Protein AF-A0A5C7LV71-F1 (afdb_monomer)

Solvent-accessible surface area (backbone atoms only — not comparable to full-atom values): 4286 Å² total; per-residue (Å²): 132,85,74,79,76,77,52,62,57,98,74,22,48,48,47,75,44,99,85,70,30,23,34,34,43,43,74,88,57,73,86,69,81,64,89,82,59,96,58,79,85,75,74,48,62,44,73,27,83,40,68,65,55,35,50,54,52,51,54,49,49,34,67,75,72,70,110

Radius of gyration: 13.27 Å; Cα contacts (8 Å, |Δi|>4): 69; chains: 1; bounding box: 34×32×26 Å

Mean predicted aligned error: 8.56 Å

Secondary structure (DSSP, 8-state):
--PPPPPEETTEEEEE-TTS-EEEE-TT---S--TT--S-----EEEESSHHHHHHHHHHHHHHHT-

Structure (mmCIF, N/CA/C/O backbone):
data_AF-A0A5C7LV71-F1
#
_entry.id   AF-A0A5C7LV71-F1
#
loop_
_atom_site.group_PDB
_atom_site.id
_atom_site.type_symbol
_atom_site.label_atom_id
_atom_site.label_alt_id
_atom_site.label_comp_id
_atom_site.label_asym_id
_atom_site.label_entity_id
_atom_site.label_seq_id
_atom_site.pdbx_PDB_ins_code
_atom_site.Cartn_x
_atom_site.Cartn_y
_atom_site.Cartn_z
_atom_site.occupancy
_atom_site.B_iso_or_equiv
_atom_site.auth_seq_id
_atom_site.auth_comp_id
_atom_site.auth_asym_id
_atom_site.auth_atom_id
_atom_site.pdbx_PDB_model_num
ATOM 1 N N . MET A 1 1 ? 12.937 -27.089 -3.787 1.00 39.16 1 MET A N 1
ATOM 2 C CA . MET A 1 1 ? 12.901 -25.718 -4.331 1.00 39.16 1 MET A CA 1
ATOM 3 C C . MET A 1 1 ? 12.141 -24.887 -3.316 1.00 39.16 1 MET A C 1
ATOM 5 O O . MET A 1 1 ? 10.973 -25.175 -3.111 1.00 39.16 1 MET A O 1
ATOM 9 N N . ASN A 1 2 ? 12.80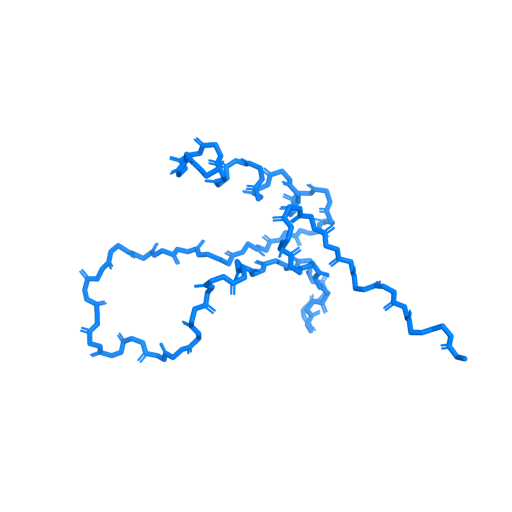7 -23.972 -2.608 1.00 44.53 2 ASN A N 1
ATOM 10 C CA . ASN A 1 2 ? 12.105 -23.005 -1.763 1.00 44.53 2 ASN A CA 1
ATOM 11 C C . ASN A 1 2 ? 11.557 -21.939 -2.709 1.00 44.53 2 ASN A C 1
ATOM 13 O O . ASN A 1 2 ? 12.337 -21.164 -3.259 1.00 44.53 2 ASN A O 1
ATOM 17 N N . THR A 1 3 ? 10.255 -21.949 -2.976 1.00 49.16 3 THR A N 1
ATOM 18 C CA . THR A 1 3 ? 9.592 -20.767 -3.531 1.00 49.16 3 THR A CA 1
ATOM 19 C C . THR A 1 3 ? 9.854 -19.611 -2.566 1.00 49.16 3 THR A C 1
ATOM 21 O O . THR A 1 3 ? 9.650 -19.806 -1.364 1.00 49.16 3 THR A O 1
ATOM 24 N N . PRO A 1 4 ? 10.364 -18.454 -3.029 1.00 62.91 4 PRO A N 1
ATOM 25 C CA . PRO A 1 4 ? 10.483 -17.292 -2.162 1.00 62.91 4 PRO A CA 1
ATOM 26 C C . PRO A 1 4 ? 9.090 -16.986 -1.616 1.00 62.91 4 PRO A C 1
ATOM 28 O O . PRO A 1 4 ? 8.128 -16.917 -2.382 1.00 62.91 4 PRO A O 1
ATOM 31 N N . THR A 1 5 ? 8.967 -16.889 -0.293 1.00 65.50 5 THR A N 1
ATOM 32 C CA . THR A 1 5 ? 7.735 -16.396 0.320 1.00 65.50 5 THR A CA 1
ATOM 33 C C . THR A 1 5 ? 7.471 -15.009 -0.268 1.00 65.50 5 THR A C 1
ATOM 35 O O . THR A 1 5 ? 8.407 -14.203 -0.277 1.00 65.50 5 THR A O 1
ATOM 38 N N . PRO A 1 6 ? 6.269 -14.737 -0.806 1.00 73.75 6 PRO A N 1
ATOM 39 C CA . PRO A 1 6 ? 5.942 -13.410 -1.307 1.00 73.75 6 PRO A CA 1
ATOM 40 C C . PRO A 1 6 ? 6.123 -12.389 -0.182 1.00 73.75 6 PRO A C 1
ATOM 42 O O . PRO A 1 6 ? 5.821 -12.679 0.978 1.00 73.75 6 PRO A O 1
ATOM 45 N N . ASP A 1 7 ? 6.669 -11.223 -0.517 1.00 84.50 7 ASP A N 1
ATOM 46 C CA . ASP A 1 7 ? 6.784 -10.133 0.440 1.00 84.50 7 ASP A CA 1
ATOM 47 C C . ASP A 1 7 ? 5.380 -9.589 0.715 1.00 84.50 7 ASP A C 1
ATOM 49 O O . ASP A 1 7 ? 4.644 -9.240 -0.205 1.00 84.50 7 ASP A O 1
ATOM 53 N N . THR A 1 8 ? 4.970 -9.601 1.980 1.00 88.44 8 THR A N 1
ATOM 54 C CA . THR A 1 8 ? 3.611 -9.217 2.378 1.00 88.44 8 THR A CA 1
ATOM 55 C C . THR A 1 8 ? 3.633 -8.451 3.691 1.00 88.44 8 THR A C 1
ATOM 57 O O . THR A 1 8 ? 4.430 -8.776 4.577 1.00 88.44 8 THR A O 1
ATOM 60 N N . HIS A 1 9 ? 2.699 -7.519 3.868 1.00 88.75 9 HIS A N 1
ATOM 61 C CA . HIS A 1 9 ? 2.414 -6.856 5.144 1.00 88.75 9 HIS A CA 1
ATOM 62 C C . HIS A 1 9 ? 0.911 -6.886 5.405 1.00 88.75 9 HIS A C 1
ATOM 64 O O . HIS A 1 9 ? 0.144 -6.521 4.529 1.00 88.75 9 HIS A O 1
ATOM 70 N N . ARG A 1 10 ? 0.465 -7.363 6.576 1.00 84.38 10 ARG A N 1
ATOM 71 C CA . ARG A 1 10 ? -0.974 -7.448 6.927 1.00 84.38 10 ARG A CA 1
ATOM 72 C C . ARG A 1 10 ? -1.857 -8.146 5.869 1.00 84.38 10 ARG A C 1
ATOM 74 O O . ARG A 1 10 ? -3.014 -7.798 5.703 1.00 84.38 10 ARG A O 1
ATOM 81 N N . ASN A 1 11 ? -1.323 -9.168 5.192 1.00 85.31 11 ASN A N 1
ATOM 82 C CA . ASN A 1 11 ? -1.940 -9.880 4.054 1.00 85.31 11 ASN A CA 1
ATOM 83 C C . ASN A 1 11 ? -2.012 -9.099 2.731 1.00 85.31 11 ASN A C 1
ATOM 85 O O . ASN A 1 11 ? -2.535 -9.625 1.752 1.00 85.31 11 ASN A O 1
ATOM 89 N N . TRP A 1 12 ? -1.438 -7.901 2.666 1.00 87.81 12 TRP A N 1
ATOM 90 C CA . TRP A 1 12 ? -1.258 -7.173 1.420 1.00 87.81 12 TRP A CA 1
ATOM 91 C C . TRP A 1 12 ? 0.029 -7.639 0.736 1.00 87.81 12 TRP A C 1
ATOM 93 O O . TRP A 1 12 ? 1.095 -7.564 1.361 1.00 87.81 12 TRP A O 1
ATOM 103 N N . PRO A 1 13 ? -0.030 -8.141 -0.510 1.00 88.50 13 PRO A N 1
ATOM 104 C CA . PRO A 1 13 ? 1.161 -8.347 -1.323 1.00 88.50 13 PRO A CA 1
ATOM 105 C C . PRO A 1 13 ? 1.887 -7.022 -1.541 1.00 88.50 13 PRO A C 1
ATOM 107 O O . PRO A 1 13 ? 1.266 -6.027 -1.907 1.00 88.50 13 PRO A O 1
ATOM 110 N N . ILE A 1 14 ? 3.198 -7.031 -1.307 1.00 89.25 14 ILE A N 1
ATOM 111 C CA . ILE A 1 14 ? 4.097 -5.918 -1.588 1.00 89.25 14 ILE A CA 1
ATOM 112 C C . ILE A 1 14 ? 5.012 -6.331 -2.741 1.00 89.25 14 ILE A C 1
ATOM 114 O O . ILE A 1 14 ? 5.744 -7.319 -2.656 1.00 89.25 14 ILE A O 1
ATOM 118 N N . GLU A 1 15 ? 4.992 -5.559 -3.821 1.00 89.44 15 GLU A N 1
ATOM 119 C CA . GLU A 1 15 ? 5.700 -5.868 -5.061 1.00 89.44 15 GLU A CA 1
ATOM 120 C C . GLU A 1 15 ? 6.498 -4.660 -5.569 1.00 89.44 15 GLU A C 1
ATOM 122 O O . GLU A 1 15 ? 6.324 -3.526 -5.115 1.00 89.44 15 GLU A O 1
ATOM 127 N N . HIS A 1 16 ? 7.432 -4.907 -6.493 1.00 87.69 16 HIS A N 1
ATOM 128 C CA . HIS A 1 16 ? 8.197 -3.851 -7.157 1.00 87.69 16 HIS A CA 1
ATOM 129 C C . HIS A 1 16 ? 7.702 -3.705 -8.589 1.00 87.69 16 HIS A C 1
ATOM 131 O O . HIS A 1 16 ? 7.838 -4.623 -9.401 1.00 87.69 16 HIS A O 1
ATOM 137 N N . ASN A 1 17 ? 7.120 -2.551 -8.886 1.00 82.62 17 ASN A N 1
ATOM 138 C CA . ASN A 1 17 ? 6.482 -2.308 -10.164 1.00 82.62 17 ASN A CA 1
ATOM 139 C C . ASN A 1 17 ? 7.513 -2.030 -11.271 1.00 82.62 17 ASN A C 1
ATOM 141 O O . ASN A 1 17 ? 8.694 -1.764 -11.035 1.00 82.62 17 ASN A O 1
ATOM 145 N N . TRP A 1 18 ? 7.054 -2.030 -12.521 1.00 80.06 18 TRP A N 1
ATOM 146 C CA . TRP A 1 18 ? 7.888 -1.764 -13.701 1.00 80.06 18 TRP A CA 1
ATOM 147 C C . TRP A 1 18 ? 8.477 -0.339 -13.753 1.00 80.06 18 TRP A C 1
ATOM 149 O O . TRP A 1 18 ? 9.403 -0.089 -14.525 1.00 80.06 18 TRP A O 1
ATOM 159 N N . LEU A 1 19 ? 7.967 0.587 -12.931 1.00 85.50 19 LEU A N 1
ATOM 160 C CA . LEU A 1 19 ? 8.497 1.943 -12.740 1.00 85.50 19 LEU A CA 1
ATOM 161 C C . LEU A 1 19 ? 9.575 2.010 -11.645 1.00 85.50 19 LEU A C 1
ATOM 163 O O . LEU A 1 19 ? 10.128 3.080 -11.391 1.00 85.50 19 LEU A O 1
ATOM 167 N N . GLY A 1 20 ? 9.893 0.888 -10.997 1.00 84.69 20 GLY A N 1
ATOM 168 C CA . GLY A 1 20 ? 10.851 0.834 -9.901 1.00 84.69 20 GLY A CA 1
ATOM 169 C C . GLY A 1 20 ? 10.314 1.415 -8.589 1.00 84.69 20 GLY A C 1
ATOM 170 O O . GLY A 1 20 ? 11.108 1.801 -7.728 1.00 84.69 20 GLY A O 1
ATOM 171 N N . GLN A 1 21 ? 8.994 1.474 -8.420 1.00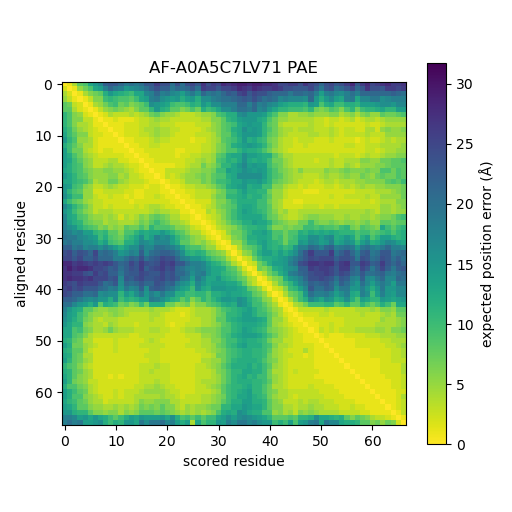 87.31 21 GLN A N 1
ATOM 172 C CA . GLN A 1 21 ? 8.327 1.853 -7.176 1.00 87.31 21 GLN A CA 1
ATOM 173 C C . GLN A 1 21 ? 7.826 0.613 -6.445 1.00 87.31 21 GLN A C 1
ATOM 175 O O . GLN A 1 21 ? 7.531 -0.409 -7.061 1.00 87.31 21 GLN A O 1
ATOM 180 N N . TRP A 1 22 ? 7.728 0.713 -5.126 1.00 89.94 22 TRP A N 1
ATOM 181 C CA . TRP A 1 22 ? 7.069 -0.305 -4.324 1.00 89.94 22 TRP A CA 1
ATOM 182 C C . TRP A 1 22 ? 5.564 -0.084 -4.397 1.00 89.94 22 TRP A C 1
ATOM 184 O O . TRP A 1 22 ? 5.106 1.054 -4.283 1.00 89.94 22 TRP A O 1
ATOM 194 N N . GLU A 1 23 ? 4.813 -1.156 -4.601 1.00 88.69 23 GLU A N 1
ATOM 195 C CA . GLU A 1 23 ? 3.356 -1.147 -4.657 1.00 88.69 23 GLU A CA 1
ATOM 196 C C . GLU A 1 23 ? 2.780 -2.184 -3.697 1.00 88.69 23 GLU A C 1
ATOM 198 O O . GLU A 1 23 ? 3.398 -3.220 -3.450 1.00 88.69 23 GLU A O 1
ATOM 203 N N . ALA A 1 24 ? 1.599 -1.903 -3.158 1.00 88.25 24 ALA A N 1
ATOM 204 C CA . ALA A 1 24 ? 0.790 -2.885 -2.464 1.00 88.25 24 ALA A CA 1
ATOM 205 C C . ALA A 1 24 ? -0.670 -2.753 -2.863 1.00 88.25 24 ALA A C 1
ATOM 207 O O . ALA A 1 24 ? -1.200 -1.650 -3.009 1.00 88.25 24 ALA A O 1
ATOM 208 N N . THR A 1 25 ? -1.312 -3.902 -3.017 1.00 85.44 25 THR A N 1
ATOM 209 C CA . THR A 1 25 ? -2.711 -3.995 -3.425 1.00 85.44 25 THR A CA 1
ATOM 210 C C . THR A 1 25 ? -3.480 -4.759 -2.363 1.00 85.44 25 THR A C 1
ATOM 212 O O . THR A 1 25 ? -3.027 -5.815 -1.925 1.00 85.44 25 THR A O 1
ATOM 215 N N . HIS A 1 26 ? -4.634 -4.244 -1.944 1.00 84.06 26 HIS A N 1
ATOM 216 C CA . HIS A 1 26 ? -5.472 -4.919 -0.957 1.00 84.06 26 HIS A CA 1
ATOM 217 C C . HIS A 1 26 ? -5.849 -6.326 -1.454 1.00 84.06 26 HIS A C 1
ATOM 219 O O . HIS A 1 26 ? -6.203 -6.465 -2.625 1.00 84.06 26 HIS A O 1
ATOM 225 N N . PRO A 1 27 ? -5.831 -7.376 -0.611 1.00 75.75 27 PRO A N 1
ATOM 226 C CA . PRO A 1 27 ? -6.217 -8.728 -1.032 1.00 75.75 27 PRO A CA 1
ATOM 227 C C . PRO A 1 27 ? -7.642 -8.801 -1.613 1.00 75.75 27 PRO A C 1
ATOM 229 O O . PRO A 1 27 ? -7.866 -9.477 -2.611 1.00 75.75 27 PRO A O 1
ATOM 232 N N . ASP A 1 28 ? -8.589 -8.061 -1.034 1.00 73.81 28 ASP A N 1
ATOM 233 C CA . ASP A 1 28 ? -9.948 -7.854 -1.565 1.00 73.81 28 ASP A CA 1
ATOM 234 C C . ASP A 1 28 ? -10.075 -6.770 -2.657 1.00 73.81 28 ASP A C 1
ATOM 236 O O . ASP A 1 28 ? -11.182 -6.299 -2.933 1.00 73.81 28 ASP A O 1
ATOM 240 N N . PHE A 1 29 ? -8.979 -6.301 -3.260 1.00 71.00 29 PHE A N 1
ATOM 241 C CA . PHE A 1 29 ? -9.071 -5.427 -4.428 1.00 71.00 29 PHE A CA 1
ATOM 242 C C . PHE A 1 29 ? -9.516 -6.242 -5.643 1.00 71.00 29 PHE A C 1
ATOM 244 O O . PHE A 1 29 ? -8.793 -7.115 -6.124 1.00 71.00 29 PHE A O 1
ATOM 251 N N . ASP A 1 30 ? -10.703 -5.933 -6.161 1.00 63.75 30 ASP A N 1
ATOM 252 C CA . ASP A 1 30 ? -11.197 -6.520 -7.400 1.00 63.75 30 ASP A CA 1
ATOM 253 C C . ASP A 1 30 ? -10.793 -5.626 -8.592 1.00 63.75 30 ASP A C 1
ATOM 255 O O . ASP A 1 30 ? -11.282 -4.498 -8.707 1.00 63.75 30 ASP A O 1
ATOM 259 N N . PRO A 1 31 ? -9.899 -6.087 -9.492 1.00 58.91 31 PRO A N 1
ATOM 260 C CA . PRO A 1 31 ? -9.420 -5.295 -10.623 1.00 58.91 31 PRO A CA 1
ATOM 261 C C . PRO A 1 31 ? -10.441 -5.214 -11.768 1.00 58.91 31 PRO A C 1
ATOM 263 O O . PRO A 1 31 ? -10.115 -4.681 -12.834 1.00 58.91 31 PRO A O 1
ATOM 266 N N . THR A 1 32 ? -11.655 -5.762 -11.609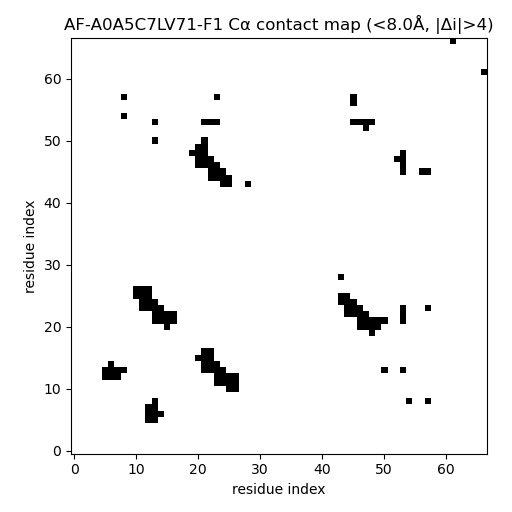 1.00 61.03 32 THR A N 1
ATOM 267 C CA . THR A 1 32 ? -12.684 -5.669 -12.645 1.00 61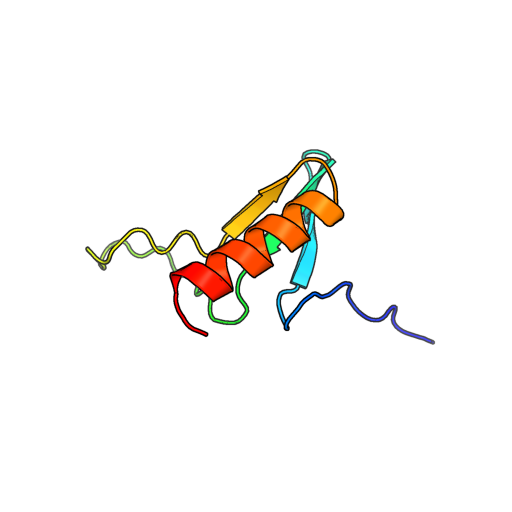.03 32 THR A CA 1
ATOM 268 C C . THR A 1 32 ? -13.023 -4.195 -12.840 1.00 61.03 32 THR A C 1
ATOM 270 O O . THR A 1 32 ? -1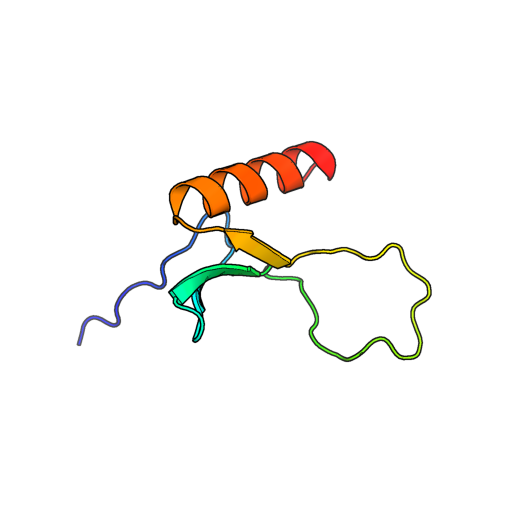3.442 -3.529 -11.892 1.00 61.03 32 THR A O 1
ATOM 273 N N . PRO A 1 33 ? -12.854 -3.648 -14.058 1.00 51.88 33 PRO A N 1
ATOM 274 C CA . PRO A 1 33 ? -13.106 -2.241 -14.311 1.00 51.88 33 PRO A CA 1
ATOM 275 C C . PRO A 1 33 ? -14.565 -1.925 -13.978 1.00 51.88 33 PRO A C 1
ATOM 277 O O . PRO A 1 33 ? -15.490 -2.368 -14.665 1.00 51.88 33 PRO A O 1
ATOM 280 N N . GLN A 1 34 ? -14.761 -1.161 -12.904 1.00 52.28 34 GLN A N 1
ATOM 281 C CA . GLN A 1 34 ? -16.056 -0.702 -12.419 1.00 52.28 34 GLN A CA 1
ATOM 282 C C . GLN A 1 34 ? -16.632 0.353 -13.377 1.00 52.28 34 GLN A C 1
ATOM 284 O O . GLN A 1 34 ? -16.845 1.498 -13.005 1.00 52.28 34 GLN A O 1
ATOM 289 N N . PHE A 1 35 ? -16.962 -0.005 -14.619 1.00 48.16 35 PHE A N 1
ATOM 290 C CA . PHE A 1 35 ? -17.779 0.863 -15.483 1.00 48.16 35 PHE A CA 1
ATOM 291 C C . PHE A 1 35 ? -19.217 1.056 -14.941 1.00 48.16 35 PHE A C 1
ATOM 293 O O . PHE A 1 35 ? -20.049 1.656 -15.617 1.00 48.16 35 PHE A O 1
ATOM 300 N N . LEU A 1 36 ? -19.532 0.532 -13.747 1.00 46.00 36 LEU A N 1
ATOM 301 C CA . LEU A 1 36 ? -20.879 0.461 -13.180 1.00 46.00 36 LEU A CA 1
ATOM 302 C C . LEU A 1 36 ? -20.966 0.709 -11.663 1.00 46.00 36 LEU A C 1
ATOM 304 O O . LEU A 1 36 ? -22.054 0.545 -11.114 1.00 46.00 36 LEU A O 1
ATOM 308 N N . TYR A 1 37 ? -19.889 1.092 -10.970 1.00 41.97 37 TYR A N 1
ATOM 309 C CA . TYR A 1 37 ? -19.962 1.348 -9.527 1.00 41.97 37 TYR A CA 1
ATOM 310 C C . TYR A 1 37 ? -19.542 2.786 -9.214 1.00 41.97 37 TYR A C 1
ATOM 312 O O . TYR A 1 37 ? -18.373 3.141 -9.281 1.00 41.97 37 TYR A O 1
ATOM 320 N N . ASP A 1 38 ? -20.531 3.611 -8.871 1.00 43.97 38 ASP A N 1
ATOM 321 C CA . ASP A 1 38 ? -20.376 4.970 -8.327 1.00 43.97 38 ASP A CA 1
ATOM 322 C C . ASP A 1 38 ? -20.125 4.886 -6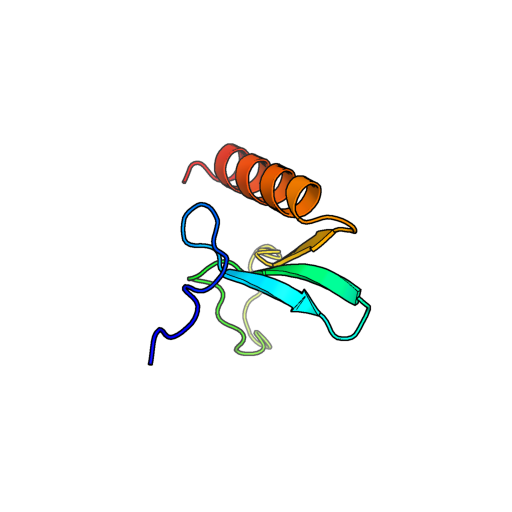.805 1.00 43.97 38 ASP A C 1
ATOM 324 O O . ASP A 1 38 ? -20.767 5.547 -5.990 1.00 43.97 38 ASP A O 1
ATOM 328 N N . GLY A 1 39 ? -19.277 3.932 -6.407 1.00 46.94 39 GLY A N 1
ATOM 329 C CA . GLY A 1 39 ? -18.814 3.788 -5.032 1.00 46.94 39 GLY A CA 1
ATOM 330 C C . GLY A 1 39 ? -17.679 4.771 -4.758 1.00 46.94 39 GLY A C 1
ATOM 331 O O . GLY A 1 39 ? -17.057 5.250 -5.710 1.00 46.94 39 GLY A O 1
ATOM 332 N N . PRO A 1 40 ? -17.385 5.085 -3.481 1.00 45.62 40 PRO A N 1
ATOM 333 C CA . PRO A 1 40 ? -16.194 5.862 -3.155 1.00 45.62 40 PRO A CA 1
ATOM 334 C C . PRO A 1 40 ? -15.006 5.217 -3.868 1.00 45.62 40 PRO A C 1
ATOM 336 O O . PRO A 1 40 ? -14.926 3.990 -3.898 1.00 45.62 40 PRO A O 1
ATOM 339 N N . SER A 1 41 ? -14.142 6.021 -4.496 1.00 50.62 41 SER A N 1
ATOM 340 C CA . SER A 1 41 ? -12.873 5.549 -5.054 1.00 50.62 41 SER A CA 1
ATOM 341 C C . SER A 1 41 ? -12.074 4.905 -3.928 1.00 50.62 41 SER A C 1
ATOM 343 O O . SER A 1 41 ? -11.320 5.566 -3.220 1.00 50.62 41 SER A O 1
ATOM 345 N N . ASP A 1 42 ? -12.329 3.621 -3.722 1.00 55.66 42 ASP A N 1
ATOM 346 C CA . ASP A 1 42 ? -11.724 2.760 -2.730 1.00 55.66 42 ASP A CA 1
ATOM 347 C C . ASP A 1 42 ? -10.324 2.491 -3.285 1.00 55.66 42 ASP A C 1
ATOM 349 O O . ASP A 1 42 ? -10.080 1.523 -4.008 1.00 55.66 42 ASP A O 1
ATOM 353 N N . ASN A 1 43 ? -9.437 3.475 -3.104 1.00 60.00 43 ASN A N 1
ATOM 354 C CA . ASN A 1 43 ? -8.048 3.455 -3.549 1.00 60.00 43 ASN A CA 1
ATOM 355 C C . ASN A 1 43 ? -7.286 2.431 -2.696 1.00 60.00 43 ASN A C 1
ATOM 357 O O . ASN A 1 43 ? -6.436 2.769 -1.883 1.00 60.00 43 ASN A O 1
ATOM 361 N N . ARG A 1 44 ? -7.599 1.153 -2.897 1.00 72.25 44 ARG A N 1
ATOM 362 C CA . ARG A 1 44 ? -6.983 -0.035 -2.287 1.00 72.25 44 ARG A CA 1
ATOM 363 C C . ARG A 1 44 ? -5.614 -0.366 -2.888 1.00 72.25 44 ARG A C 1
ATOM 365 O O . ARG A 1 44 ? -5.172 -1.514 -2.874 1.00 72.25 44 ARG A O 1
ATOM 372 N N . TYR A 1 45 ? -4.980 0.642 -3.474 1.00 80.12 45 TYR A N 1
ATOM 373 C CA . TYR A 1 45 ? -3.723 0.558 -4.189 1.00 80.12 45 TYR A CA 1
ATOM 374 C C . TYR A 1 45 ? -2.794 1.643 -3.660 1.00 80.12 45 TYR A C 1
ATOM 376 O O . TYR A 1 45 ? -3.078 2.836 -3.777 1.00 80.12 45 TYR A O 1
ATOM 384 N N . VAL A 1 46 ? -1.682 1.206 -3.084 1.00 81.56 46 VAL A N 1
ATOM 385 C CA . VAL A 1 46 ? -0.675 2.054 -2.456 1.00 81.56 46 VAL A CA 1
ATOM 386 C C . VAL A 1 46 ? 0.606 1.958 -3.268 1.00 81.56 46 VAL A C 1
ATOM 388 O O . VAL A 1 46 ? 1.054 0.863 -3.596 1.00 81.56 46 VAL A O 1
ATOM 391 N N . THR A 1 47 ? 1.240 3.096 -3.557 1.00 86.38 47 THR A N 1
ATOM 392 C CA . THR A 1 47 ? 2.574 3.127 -4.176 1.00 86.38 47 THR A CA 1
ATOM 393 C C . THR A 1 47 ? 3.487 4.103 -3.474 1.00 86.38 47 THR A C 1
ATOM 395 O O . THR A 1 47 ? 3.117 5.262 -3.294 1.00 86.38 47 THR A O 1
ATOM 398 N N . ALA A 1 48 ? 4.719 3.686 -3.196 1.00 86.81 48 ALA A N 1
ATOM 399 C CA . ALA A 1 48 ? 5.736 4.559 -2.634 1.00 86.81 48 ALA A CA 1
ATOM 400 C C . ALA A 1 48 ? 7.139 4.263 -3.183 1.00 86.81 48 ALA A C 1
ATOM 402 O O . ALA A 1 48 ? 7.357 3.356 -3.990 1.00 86.81 48 ALA A O 1
ATOM 403 N N . ARG A 1 49 ? 8.122 5.083 -2.795 1.00 86.62 49 ARG A N 1
ATOM 404 C CA . ARG A 1 49 ?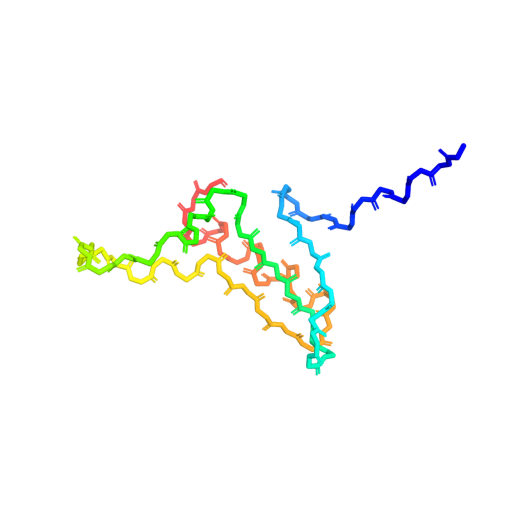 9.508 4.940 -3.274 1.00 86.62 49 ARG A CA 1
ATOM 405 C C . ARG A 1 49 ? 10.251 3.828 -2.552 1.00 86.62 49 ARG A C 1
ATOM 407 O O . ARG A 1 49 ? 11.179 3.250 -3.114 1.00 86.62 49 ARG A O 1
ATOM 414 N N . THR A 1 50 ? 9.850 3.529 -1.325 1.00 89.25 50 THR A N 1
ATOM 415 C CA . THR A 1 50 ? 10.440 2.493 -0.489 1.00 89.25 50 THR A CA 1
ATOM 416 C C . THR A 1 50 ? 9.372 1.561 0.064 1.00 89.25 50 THR A C 1
ATOM 418 O O . THR A 1 50 ? 8.217 1.936 0.246 1.00 89.25 50 THR A O 1
ATOM 421 N N . ARG A 1 51 ? 9.790 0.335 0.385 1.00 88.75 51 ARG A N 1
ATOM 422 C CA . ARG A 1 51 ? 8.950 -0.665 1.049 1.00 88.75 51 ARG A CA 1
ATOM 423 C C . ARG A 1 51 ? 8.362 -0.166 2.373 1.00 88.75 51 ARG A C 1
ATOM 425 O O . ARG A 1 51 ? 7.228 -0.493 2.692 1.00 88.75 51 ARG A O 1
ATOM 432 N N . ASN A 1 52 ? 9.133 0.600 3.147 1.00 91.62 52 ASN A N 1
ATOM 433 C CA . ASN A 1 52 ? 8.676 1.107 4.442 1.00 91.62 52 ASN A CA 1
ATOM 434 C C . ASN A 1 52 ? 7.560 2.137 4.280 1.00 91.62 52 ASN A C 1
ATOM 436 O O . ASN A 1 52 ? 6.577 2.047 4.996 1.00 91.62 52 ASN A O 1
ATOM 440 N N . GLU A 1 53 ? 7.671 3.037 3.302 1.00 90.62 53 GLU A N 1
ATOM 441 C CA . GLU A 1 53 ? 6.592 3.985 3.008 1.00 90.62 53 GLU A CA 1
ATOM 442 C C . GLU A 1 53 ? 5.313 3.247 2.576 1.00 90.62 53 GLU A C 1
ATOM 444 O O . GLU A 1 53 ? 4.232 3.605 3.015 1.00 90.62 53 GLU A O 1
ATOM 449 N N . VAL A 1 54 ? 5.419 2.168 1.785 1.00 89.25 54 VAL A N 1
ATOM 450 C CA . VAL A 1 54 ? 4.249 1.329 1.453 1.00 89.25 54 VAL A CA 1
ATOM 451 C C . VAL A 1 54 ? 3.630 0.704 2.705 1.00 89.25 54 VAL A C 1
ATOM 453 O O . VAL A 1 54 ? 2.412 0.654 2.819 1.00 89.25 54 VAL A O 1
ATOM 456 N N . ILE A 1 55 ? 4.449 0.245 3.653 1.00 90.75 55 ILE A N 1
ATOM 457 C CA . ILE A 1 55 ? 3.973 -0.300 4.932 1.00 90.75 55 ILE A CA 1
ATOM 458 C C . ILE A 1 55 ? 3.238 0.759 5.753 1.00 90.75 55 ILE A C 1
ATOM 460 O O . ILE A 1 55 ? 2.154 0.472 6.248 1.00 90.75 55 ILE A O 1
ATOM 464 N N . GLU A 1 56 ? 3.807 1.960 5.876 1.00 91.94 56 GLU A N 1
ATOM 465 C CA . GLU A 1 56 ? 3.190 3.069 6.612 1.00 91.94 56 GLU A CA 1
ATOM 466 C C . GLU A 1 56 ? 1.831 3.440 6.011 1.00 91.94 56 GLU A C 1
ATOM 468 O O . GLU A 1 56 ? 0.860 3.591 6.742 1.00 91.94 56 GLU A O 1
ATOM 473 N N . GLU A 1 57 ? 1.731 3.499 4.684 1.00 88.06 57 GLU A N 1
ATOM 474 C CA . GLU A 1 57 ? 0.474 3.790 3.991 1.00 88.06 57 GLU A CA 1
ATOM 475 C C . GLU A 1 57 ? -0.561 2.656 4.136 1.00 88.06 57 GLU A C 1
ATOM 477 O O . GLU A 1 57 ? -1.748 2.938 4.277 1.00 88.06 57 GLU A O 1
ATOM 482 N N . ILE A 1 58 ? -0.142 1.379 4.147 1.00 87.75 58 ILE A N 1
ATOM 483 C CA . ILE A 1 58 ? -1.045 0.251 4.455 1.00 87.75 58 ILE A CA 1
ATOM 484 C C . ILE A 1 58 ? -1.568 0.367 5.891 1.00 87.75 58 ILE A C 1
ATOM 486 O O . ILE A 1 58 ? -2.766 0.211 6.114 1.00 87.75 58 ILE A O 1
ATOM 490 N N . ASP A 1 59 ? -0.685 0.616 6.864 1.00 89.12 59 ASP A 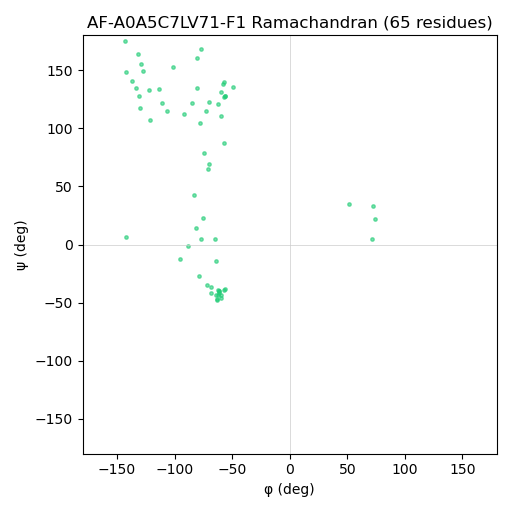N 1
ATOM 491 C CA . ASP A 1 59 ? -1.082 0.734 8.269 1.00 89.12 59 ASP A CA 1
ATOM 492 C C . ASP A 1 59 ? -2.041 1.925 8.464 1.00 89.12 59 ASP A C 1
ATOM 494 O O . ASP A 1 59 ? -3.086 1.752 9.088 1.00 89.12 59 ASP A O 1
ATOM 498 N N . LEU A 1 60 ? -1.765 3.080 7.843 1.00 86.75 60 LEU A N 1
ATOM 499 C CA . LEU A 1 60 ? -2.664 4.241 7.844 1.00 86.75 60 LEU A CA 1
ATOM 500 C C . LEU A 1 60 ? -4.025 3.918 7.224 1.00 86.75 60 LEU A C 1
ATOM 502 O O . LEU A 1 60 ? -5.055 4.243 7.809 1.00 86.75 60 LEU A O 1
ATOM 506 N N . TRP A 1 61 ? -4.047 3.240 6.075 1.00 83.19 61 TRP A N 1
ATOM 507 C CA . TRP A 1 61 ? -5.298 2.860 5.424 1.00 83.19 61 TRP A CA 1
ATOM 508 C C . TRP A 1 61 ? -6.134 1.933 6.320 1.00 83.19 61 TRP A C 1
ATOM 510 O O . TRP A 1 61 ? -7.344 2.127 6.439 1.00 83.19 61 TRP A O 1
ATOM 520 N N . ILE A 1 62 ? -5.506 0.964 6.997 1.00 84.00 62 ILE A N 1
ATOM 521 C CA . ILE A 1 62 ? -6.189 0.068 7.944 1.00 84.00 62 ILE A CA 1
ATOM 522 C C . ILE A 1 62 ? -6.737 0.869 9.133 1.00 84.00 62 ILE A C 1
ATOM 524 O O . ILE A 1 62 ? -7.888 0.674 9.526 1.00 84.00 62 ILE A O 1
ATOM 528 N N . GLU A 1 63 ? -5.953 1.803 9.682 1.00 85.81 63 GLU A N 1
ATOM 529 C CA . GLU A 1 63 ? -6.389 2.688 10.770 1.00 85.81 63 GLU A CA 1
ATOM 530 C C . GLU A 1 63 ? -7.577 3.579 10.365 1.00 85.81 63 GLU A C 1
ATOM 532 O O . GLU A 1 63 ? -8.498 3.769 11.162 1.00 85.81 63 GLU A O 1
ATOM 537 N N . GLU A 1 64 ? -7.590 4.102 9.13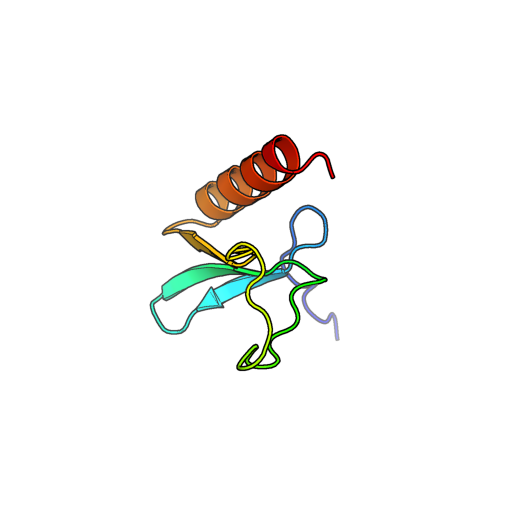6 1.00 82.00 64 GLU A N 1
ATOM 538 C CA . GLU A 1 64 ? -8.673 4.942 8.612 1.00 82.00 64 GLU A CA 1
ATOM 539 C C . GLU A 1 64 ? -9.956 4.151 8.311 1.00 82.00 64 GLU A C 1
ATOM 541 O O . GLU A 1 64 ? -11.057 4.673 8.510 1.00 82.00 64 GLU A O 1
ATOM 546 N N . ASN A 1 65 ? -9.832 2.899 7.856 1.00 77.62 65 ASN A N 1
ATOM 547 C CA . ASN A 1 65 ? -10.969 2.057 7.461 1.00 77.62 65 ASN A CA 1
ATOM 548 C C . ASN A 1 65 ? -11.467 1.124 8.579 1.00 77.62 65 ASN A C 1
ATOM 550 O O . ASN A 1 65 ? -12.577 0.598 8.484 1.00 77.62 65 ASN A O 1
ATOM 554 N N . GLY A 1 66 ? -10.708 0.980 9.668 1.00 70.44 66 GLY A N 1
ATOM 555 C CA . GLY A 1 66 ? -11.097 0.206 10.847 1.00 70.44 66 GLY A CA 1
ATOM 556 C C . GLY A 1 66 ? -11.073 -1.310 10.640 1.00 70.44 66 GLY A C 1
ATOM 557 O O . GLY A 1 66 ? -11.918 -2.002 11.216 1.00 70.44 66 GLY A O 1
ATOM 558 N N . GLU A 1 67 ? -10.144 -1.806 9.818 1.00 61.62 67 GLU A N 1
ATOM 559 C CA . GLU A 1 67 ? -9.936 -3.242 9.557 1.00 61.62 67 GLU A CA 1
ATOM 560 C C . GLU A 1 67 ? -9.035 -3.960 10.581 1.00 61.62 67 GLU A C 1
ATOM 562 O O . GLU A 1 67 ? -8.198 -3.308 11.248 1.00 61.62 67 GLU A O 1
#

pLDDT: mean 75.15, std 16.09, range [39.16, 91.94]

Nearest PDB structures (foldseek):
  4wqu-assembly1_A8  TM=3.277E-01  e=5.244E-01  Thermus thermophilus HB8
  6nsh-assembly2_Y8  TM=3.367E-01  e=1.417E+00  Thermus thermophilus HB8
  4v79-assembly1_B3  TM=3.220E-01  e=1.417E+00  Escherichia coli K-12
  4v55-assembly2_D3  TM=3.034E-01  e=2.255E+00  Escherichia coli
  6lkq-assembly1_l  TM=3.161E-01  e=2.751E+00  Escherichia coli

Foldseek 3Di:
DPDPDFDDDPNWGWDQDPVRKIKTADPPDDPPPPPPDPDPPPCRMDIDNDPVVSNVVVVVSCVVVVD

Sequence (67 aa):
MNTPTPDTHRNWPIEHNWLGQWEATHPDFDPTPQFLYDGPSDNRYVTARTRNEVIEEIDLWIEENGE